Protein AF-A0A2A8VBP5-F1 (afdb_monomer_lite)

Structure (mmCIF, N/CA/C/O backbone):
data_AF-A0A2A8VBP5-F1
#
_entry.id   AF-A0A2A8VBP5-F1
#
loop_
_atom_site.group_PDB
_atom_site.id
_atom_site.type_symbol
_atom_site.label_atom_id
_atom_site.label_alt_id
_atom_site.label_comp_id
_atom_site.label_asym_id
_atom_site.label_entity_id
_atom_site.label_seq_id
_atom_site.pdbx_PDB_ins_code
_atom_site.Cartn_x
_atom_site.Cartn_y
_atom_site.Cartn_z
_atom_site.occupancy
_atom_site.B_iso_or_equiv
_atom_site.auth_seq_id
_atom_site.auth_comp_id
_atom_site.auth_asym_id
_atom_site.auth_atom_id
_atom_site.pdbx_PDB_model_num
ATOM 1 N N . MET A 1 1 ? 48.657 12.112 -45.104 1.00 54.22 1 MET A N 1
ATOM 2 C CA . MET A 1 1 ? 48.041 12.451 -46.411 1.00 54.22 1 MET A CA 1
ATOM 3 C C . MET A 1 1 ? 47.535 13.885 -46.397 1.00 54.22 1 MET A C 1
ATOM 5 O O . MET A 1 1 ? 46.643 14.212 -45.620 1.00 54.22 1 MET A O 1
ATOM 9 N N . SER A 1 2 ? 48.118 14.738 -47.231 1.00 59.47 2 SER A N 1
ATOM 10 C CA . SER A 1 2 ? 47.791 16.158 -47.371 1.00 59.47 2 SER A CA 1
ATOM 11 C C . SER A 1 2 ? 46.331 16.348 -47.826 1.00 59.47 2 SER A C 1
ATOM 13 O O . SER A 1 2 ? 45.867 15.676 -48.747 1.00 59.47 2 SER A O 1
ATOM 15 N N . LYS A 1 3 ? 45.595 17.282 -47.201 1.00 72.69 3 LYS A N 1
ATOM 16 C CA . LYS A 1 3 ? 44.215 17.687 -47.566 1.00 72.69 3 LYS A CA 1
ATOM 17 C C . LYS A 1 3 ? 43.953 17.832 -49.085 1.00 72.69 3 LYS A C 1
ATOM 19 O O . LYS A 1 3 ? 42.876 17.408 -49.512 1.00 72.69 3 LYS A O 1
ATOM 24 N N . PRO A 1 4 ? 44.872 18.373 -49.916 1.00 72.56 4 PRO A N 1
ATOM 25 C CA . PRO A 1 4 ? 44.657 18.439 -51.366 1.00 72.56 4 PRO A CA 1
ATOM 26 C C . PRO A 1 4 ? 44.556 17.062 -52.041 1.00 72.56 4 PRO A C 1
ATOM 28 O O . PRO A 1 4 ? 43.722 16.885 -52.926 1.00 72.56 4 PRO A O 1
ATOM 31 N N . VAL A 1 5 ? 45.312 16.064 -51.573 1.00 72.25 5 VAL A N 1
ATOM 32 C CA . VAL A 1 5 ? 45.318 14.705 -52.143 1.00 72.25 5 VAL A CA 1
ATOM 33 C C . VAL A 1 5 ? 43.979 14.002 -51.894 1.00 72.25 5 VAL A C 1
ATOM 35 O O . VAL A 1 5 ? 43.410 13.424 -52.815 1.00 72.25 5 VAL A O 1
ATOM 38 N N . LYS A 1 6 ? 43.394 14.140 -50.693 1.00 70.94 6 LYS A N 1
ATOM 39 C CA . LYS A 1 6 ? 42.058 13.584 -50.386 1.00 70.94 6 LYS A CA 1
ATOM 40 C C . LYS A 1 6 ? 40.952 14.190 -51.261 1.00 70.94 6 LYS A C 1
ATOM 42 O O . LYS A 1 6 ? 40.064 13.470 -51.710 1.00 70.94 6 LYS A O 1
ATOM 47 N N . LYS A 1 7 ? 41.006 15.502 -51.534 1.00 74.50 7 LYS A N 1
ATOM 48 C CA . LYS A 1 7 ? 40.035 16.175 -52.417 1.00 74.50 7 LYS A CA 1
ATOM 49 C C . LYS A 1 7 ? 40.174 15.727 -53.874 1.00 74.50 7 LYS A C 1
ATOM 51 O O . LYS A 1 7 ? 39.157 15.545 -54.538 1.00 74.50 7 LYS A O 1
ATOM 56 N N . ALA A 1 8 ? 41.400 15.548 -54.362 1.00 75.31 8 ALA A N 1
ATOM 57 C CA . ALA A 1 8 ? 41.652 15.079 -55.724 1.00 75.31 8 ALA A CA 1
ATOM 58 C C . ALA A 1 8 ? 41.156 13.639 -55.929 1.00 75.31 8 ALA A C 1
ATOM 60 O O . ALA A 1 8 ? 40.411 13.376 -56.872 1.00 75.31 8 ALA A O 1
ATOM 61 N N . VAL A 1 9 ? 41.469 12.744 -54.988 1.00 75.12 9 VAL A N 1
ATOM 62 C CA . VAL A 1 9 ? 40.996 11.351 -54.998 1.00 75.12 9 VAL A CA 1
ATOM 63 C C . VAL A 1 9 ? 39.467 11.287 -54.938 1.00 75.12 9 VAL A C 1
ATOM 65 O O . VAL A 1 9 ? 38.855 10.587 -55.740 1.00 75.12 9 VAL A O 1
ATOM 68 N N . GLY A 1 10 ? 38.828 12.079 -54.069 1.00 77.38 10 GLY A N 1
ATOM 69 C CA . GLY A 1 10 ? 37.364 12.135 -53.981 1.00 77.38 10 GLY A CA 1
ATOM 70 C C . GLY A 1 10 ? 36.691 12.628 -55.267 1.00 77.38 10 GLY A C 1
ATOM 71 O O . GLY A 1 10 ? 35.652 12.101 -55.661 1.00 77.38 1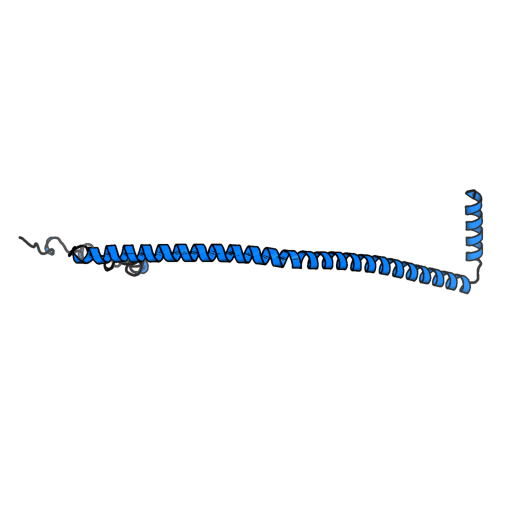0 GLY A O 1
ATOM 72 N N . LYS A 1 11 ? 37.292 13.600 -55.967 1.00 75.38 11 LYS A N 1
ATOM 73 C CA . LYS A 1 11 ? 36.781 14.084 -57.261 1.00 75.38 11 LYS A CA 1
ATOM 74 C C . LYS A 1 11 ? 36.939 13.049 -58.376 1.00 75.38 11 LYS A C 1
ATOM 76 O O . LYS A 1 11 ? 36.017 12.899 -59.171 1.00 75.38 11 LYS A O 1
ATOM 81 N N . MET A 1 12 ? 38.063 12.331 -58.428 1.00 72.31 12 MET A N 1
ATOM 82 C CA . MET A 1 12 ? 38.262 11.253 -59.405 1.00 72.31 12 MET A CA 1
ATOM 83 C C . MET A 1 12 ? 37.313 10.080 -59.163 1.00 72.31 12 MET A C 1
ATOM 85 O O . MET A 1 12 ? 36.680 9.619 -60.107 1.00 72.31 12 MET A O 1
ATOM 89 N N . ALA A 1 13 ? 37.144 9.654 -57.909 1.00 74.25 13 ALA A N 1
ATOM 90 C CA . ALA A 1 13 ? 36.206 8.591 -57.554 1.00 74.25 13 ALA A CA 1
ATOM 91 C C . ALA A 1 13 ? 34.761 8.963 -57.918 1.00 74.25 13 ALA A C 1
ATOM 93 O O . ALA A 1 13 ? 34.041 8.151 -58.492 1.00 74.25 13 ALA A O 1
ATOM 94 N N . LYS A 1 14 ? 34.357 10.215 -57.662 1.00 73.88 14 LYS A N 1
ATOM 95 C CA . LYS A 1 14 ? 33.028 10.713 -58.034 1.00 73.88 14 LYS A CA 1
ATOM 96 C C . LYS A 1 14 ? 32.832 10.741 -59.552 1.00 73.88 14 LYS A C 1
ATOM 98 O O . LYS A 1 14 ? 31.813 10.273 -60.038 1.00 73.88 14 LYS A O 1
ATOM 103 N N . LYS A 1 15 ? 33.837 11.197 -60.305 1.00 73.19 15 LYS A N 1
ATOM 104 C CA . LYS A 1 15 ? 33.780 11.242 -61.774 1.00 73.19 15 LYS A CA 1
ATOM 105 C C . LYS A 1 15 ? 33.739 9.844 -62.402 1.00 73.19 15 LYS A C 1
ATOM 107 O O . LYS A 1 15 ? 33.007 9.639 -63.361 1.00 73.19 15 LYS A O 1
ATOM 112 N N . ALA A 1 16 ? 34.481 8.886 -61.849 1.00 71.50 16 ALA A N 1
ATOM 113 C CA . ALA A 1 16 ? 34.445 7.490 -62.281 1.00 71.50 16 ALA A CA 1
ATOM 114 C C . ALA A 1 16 ? 33.103 6.822 -61.945 1.00 71.50 16 ALA A C 1
ATOM 116 O O . ALA A 1 16 ? 32.556 6.102 -62.775 1.00 71.50 16 ALA A O 1
ATOM 117 N N . TYR A 1 17 ? 32.543 7.113 -60.766 1.00 72.56 17 TYR A N 1
ATOM 118 C CA . TYR A 1 17 ? 31.203 6.667 -60.400 1.00 72.56 17 TYR A CA 1
ATOM 119 C C . TYR A 1 17 ? 30.159 7.232 -61.362 1.00 72.56 17 TYR A C 1
ATOM 121 O O . TYR A 1 17 ? 29.380 6.460 -61.897 1.00 72.56 17 TYR A O 1
ATOM 129 N N . ASP A 1 18 ? 30.187 8.535 -61.660 1.00 74.50 18 ASP A N 1
ATOM 130 C CA . ASP A 1 18 ? 29.218 9.200 -62.542 1.00 74.50 18 ASP A CA 1
ATOM 131 C C . ASP A 1 18 ? 29.311 8.744 -64.010 1.00 74.50 18 ASP A C 1
ATOM 133 O O . ASP A 1 18 ? 28.306 8.794 -64.720 1.00 74.50 18 ASP A O 1
ATOM 137 N N . HIS A 1 19 ? 30.466 8.247 -64.460 1.00 75.31 19 HIS A N 1
ATOM 138 C CA . HIS A 1 19 ? 30.670 7.740 -65.826 1.00 75.31 19 HIS A CA 1
ATOM 139 C C . HIS A 1 19 ? 30.573 6.214 -65.959 1.00 75.31 19 HIS A C 1
ATOM 141 O O . HIS A 1 19 ? 30.688 5.684 -67.062 1.00 75.31 19 HIS A O 1
ATOM 147 N N . ALA A 1 20 ? 30.352 5.498 -64.856 1.00 72.38 20 ALA A N 1
ATOM 148 C CA . ALA A 1 20 ? 30.105 4.067 -64.905 1.00 72.38 20 ALA A CA 1
ATOM 149 C C . ALA A 1 20 ? 28.719 3.777 -65.518 1.00 72.38 20 ALA A C 1
ATOM 151 O O . ALA A 1 20 ? 27.765 4.525 -65.256 1.00 72.38 20 ALA A O 1
ATOM 152 N N . PRO A 1 21 ? 28.584 2.690 -66.299 1.00 75.06 21 PRO A N 1
ATOM 153 C CA . PRO A 1 21 ? 27.297 2.256 -66.825 1.00 75.06 21 PRO A CA 1
ATOM 154 C C . PRO A 1 21 ? 26.299 2.029 -65.679 1.00 75.06 21 PRO A C 1
ATOM 156 O O . PRO A 1 21 ? 26.646 1.476 -64.632 1.00 75.06 21 PRO A O 1
ATOM 159 N N . GLU A 1 22 ? 25.056 2.467 -65.883 1.00 74.38 22 GLU A N 1
ATOM 160 C CA . GLU A 1 22 ? 23.947 2.394 -64.918 1.00 74.38 22 GLU A CA 1
ATOM 161 C C . GLU A 1 22 ? 23.818 1.063 -64.152 1.00 74.38 22 GLU A C 1
ATOM 163 O O . GLU A 1 22 ? 23.717 1.126 -62.922 1.00 74.38 22 GLU A O 1
ATOM 168 N N . PRO A 1 23 ? 23.948 -0.126 -64.781 1.00 74.94 23 PRO A N 1
ATOM 169 C CA . PRO A 1 23 ? 23.851 -1.401 -64.062 1.00 74.94 23 PRO A CA 1
ATOM 170 C C . PRO A 1 23 ? 24.912 -1.592 -62.970 1.00 74.94 23 PRO A C 1
ATOM 172 O O . PRO A 1 23 ? 24.699 -2.344 -62.021 1.00 74.94 23 PRO A O 1
ATOM 175 N N . VAL A 1 24 ? 26.067 -0.930 -63.071 1.00 75.81 24 VAL A N 1
ATOM 176 C CA . VAL A 1 24 ? 27.125 -1.010 -62.052 1.00 75.81 24 VAL A CA 1
ATOM 177 C C . VAL A 1 24 ? 26.819 -0.066 -60.890 1.00 75.81 24 VAL A C 1
ATOM 179 O O . VAL A 1 24 ? 27.022 -0.427 -59.733 1.00 75.81 24 VAL A O 1
ATOM 182 N N . LYS A 1 25 ? 26.281 1.127 -61.173 1.00 75.12 25 LYS A N 1
ATOM 183 C CA . LYS A 1 25 ? 25.884 2.097 -60.138 1.00 75.12 25 LYS A CA 1
ATOM 184 C C . LYS A 1 25 ? 24.766 1.558 -59.256 1.00 75.12 25 LYS A C 1
ATOM 186 O O . LYS A 1 25 ? 24.797 1.782 -58.047 1.00 75.12 25 LYS A O 1
ATOM 191 N N . GLU A 1 26 ? 23.797 0.885 -59.867 1.00 76.38 26 GLU A N 1
ATOM 192 C CA . GLU A 1 26 ? 22.644 0.305 -59.184 1.00 76.38 26 GLU A CA 1
ATOM 193 C C . GLU A 1 26 ? 23.071 -0.865 -58.293 1.00 76.38 26 GLU A C 1
ATOM 195 O O . GLU A 1 26 ? 22.881 -0.801 -57.081 1.00 76.38 26 GLU A O 1
ATOM 200 N N . LYS A 1 27 ? 23.828 -1.832 -58.834 1.00 75.31 27 LYS A N 1
ATOM 201 C CA . LYS A 1 27 ? 24.3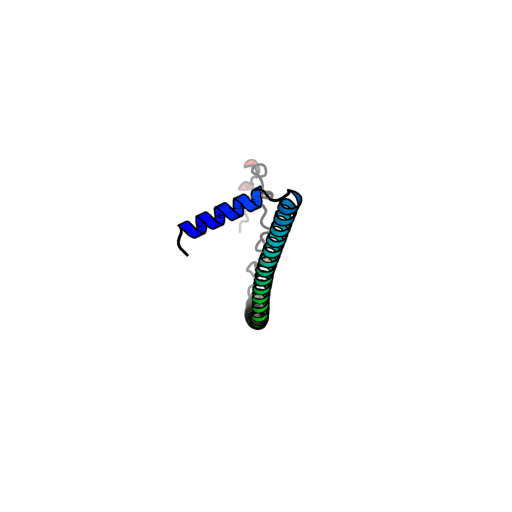86 -2.946 -58.047 1.00 75.31 27 LYS A CA 1
ATOM 202 C C . LYS A 1 27 ? 25.242 -2.483 -56.868 1.00 75.31 27 LYS A C 1
ATOM 204 O O . LYS A 1 27 ? 25.161 -3.060 -55.787 1.00 75.31 27 LYS A O 1
ATOM 209 N N . VAL A 1 28 ? 26.057 -1.441 -57.042 1.00 79.12 28 VAL A N 1
ATOM 210 C CA . VAL A 1 28 ? 26.882 -0.886 -55.954 1.00 79.12 28 VAL A CA 1
ATOM 211 C C . VAL A 1 28 ? 26.024 -0.180 -54.901 1.00 79.12 28 VAL A C 1
ATOM 213 O O . VAL A 1 28 ? 26.304 -0.299 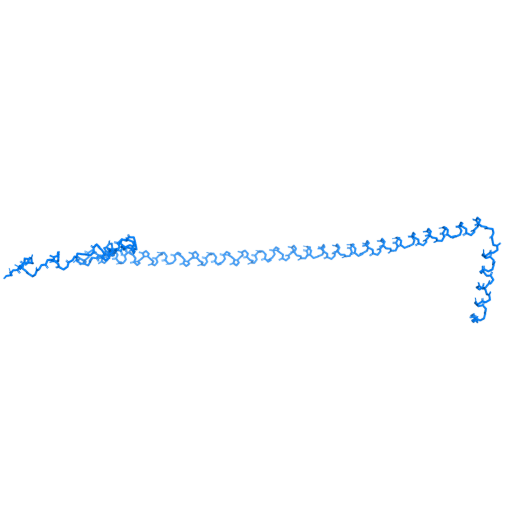-53.710 1.00 79.12 28 VAL A O 1
ATOM 216 N N . LYS A 1 29 ? 24.966 0.535 -55.304 1.00 75.94 29 LYS A N 1
ATOM 217 C CA . LYS A 1 29 ? 24.022 1.150 -54.358 1.00 75.94 29 LYS A CA 1
ATOM 218 C C . LYS A 1 29 ? 23.257 0.101 -53.564 1.00 75.94 29 LYS A C 1
ATOM 220 O O . LYS A 1 29 ? 23.147 0.256 -52.351 1.00 75.94 29 LYS A O 1
ATOM 225 N N . ASP A 1 30 ? 22.762 -0.942 -54.219 1.00 79.38 30 ASP A N 1
ATOM 226 C CA . ASP A 1 30 ? 21.982 -1.985 -53.556 1.00 79.38 30 ASP A CA 1
ATOM 227 C C . ASP A 1 30 ? 22.842 -2.809 -52.607 1.00 79.38 30 ASP A C 1
ATOM 229 O O . ASP A 1 30 ? 22.475 -2.960 -51.447 1.00 79.38 30 ASP A O 1
ATOM 233 N N . THR A 1 31 ? 24.040 -3.221 -53.028 1.00 73.81 31 THR A N 1
ATOM 234 C CA . THR A 1 31 ? 24.981 -3.936 -52.145 1.00 73.81 31 THR A CA 1
ATOM 235 C C . THR A 1 31 ? 25.434 -3.092 -50.950 1.00 73.81 31 THR A C 1
ATOM 237 O O . THR A 1 31 ? 25.565 -3.615 -49.845 1.00 73.81 31 THR A O 1
ATOM 240 N N . LEU A 1 32 ? 25.636 -1.778 -51.115 1.00 81.75 32 LEU A N 1
ATOM 241 C CA . LEU A 1 32 ? 25.918 -0.877 -49.988 1.00 81.75 32 LEU A CA 1
ATOM 242 C C . LEU A 1 32 ? 24.717 -0.721 -49.056 1.00 81.75 32 LEU A C 1
ATOM 244 O O . LEU A 1 32 ? 24.884 -0.715 -47.838 1.00 81.75 32 LEU A O 1
ATOM 248 N N . LYS A 1 33 ? 23.513 -0.577 -49.613 1.00 80.50 33 LYS A N 1
ATOM 249 C CA . LYS A 1 33 ? 22.272 -0.421 -48.850 1.00 80.50 33 LYS A CA 1
ATOM 250 C C . LYS A 1 33 ? 21.937 -1.690 -48.072 1.00 80.50 33 LYS A C 1
ATOM 252 O O . LYS A 1 33 ? 21.493 -1.588 -46.933 1.00 80.50 33 LYS A O 1
ATOM 257 N N . GLU A 1 34 ? 22.163 -2.857 -48.663 1.00 81.88 34 GLU A N 1
ATOM 258 C CA . GLU A 1 34 ? 21.958 -4.155 -48.029 1.00 81.88 34 GLU A CA 1
ATOM 259 C C . GLU A 1 34 ? 22.971 -4.381 -46.905 1.00 81.88 34 GLU A C 1
ATOM 261 O O . GLU A 1 34 ? 22.559 -4.558 -45.763 1.00 81.88 34 GLU A O 1
ATOM 266 N N . LYS A 1 35 ? 24.276 -4.218 -47.166 1.00 77.25 35 LYS A N 1
ATOM 267 C CA . LYS A 1 35 ? 25.307 -4.344 -46.121 1.00 77.25 35 LYS A CA 1
ATOM 268 C C . LYS A 1 35 ? 25.120 -3.354 -44.978 1.00 77.25 35 LYS A C 1
ATOM 270 O O . LYS A 1 35 ? 25.356 -3.700 -43.824 1.00 77.25 35 LYS A O 1
ATOM 275 N N . ALA A 1 36 ? 24.703 -2.123 -45.275 1.00 80.19 36 ALA A N 1
ATOM 276 C CA . ALA A 1 36 ? 24.416 -1.131 -44.245 1.00 80.19 36 ALA A CA 1
ATOM 277 C C . ALA A 1 36 ? 23.207 -1.532 -43.391 1.00 80.19 36 ALA A C 1
ATOM 279 O O . ALA A 1 36 ? 23.260 -1.387 -42.172 1.00 80.19 36 ALA A O 1
ATOM 280 N N . LYS A 1 37 ? 22.141 -2.058 -44.009 1.00 77.31 37 LYS A N 1
ATOM 281 C CA . LYS A 1 37 ? 20.985 -2.592 -43.280 1.00 77.31 37 LYS A CA 1
ATOM 282 C C . LYS A 1 37 ? 21.374 -3.785 -42.419 1.00 77.31 37 LYS A C 1
ATOM 284 O O . LYS A 1 37 ? 21.023 -3.794 -41.253 1.00 77.31 37 LYS A O 1
ATOM 289 N N . GLU A 1 38 ? 22.121 -4.736 -42.961 1.00 76.88 38 GLU A N 1
ATOM 290 C CA . GLU A 1 38 ? 22.529 -5.952 -42.256 1.00 76.88 38 GLU A CA 1
ATOM 291 C C . GLU A 1 38 ? 23.457 -5.633 -41.074 1.00 76.88 38 GLU A C 1
ATOM 293 O O . GLU A 1 38 ? 23.216 -6.066 -39.954 1.00 76.88 38 GLU A O 1
ATOM 298 N N . THR A 1 39 ? 24.453 -4.763 -41.275 1.00 70.50 39 THR A N 1
ATOM 299 C CA . THR A 1 39 ? 25.358 -4.323 -40.196 1.00 70.50 39 THR A CA 1
ATOM 300 C C . THR A 1 39 ? 24.602 -3.566 -39.100 1.00 70.50 39 THR A C 1
ATOM 302 O O . THR A 1 39 ? 24.900 -3.725 -37.916 1.00 70.50 39 THR A O 1
ATOM 305 N N . PHE A 1 40 ? 23.622 -2.739 -39.481 1.00 77.88 40 PHE A N 1
ATOM 306 C CA . PHE A 1 40 ? 22.792 -1.999 -38.533 1.00 77.88 40 PHE A CA 1
ATOM 307 C C . PHE A 1 40 ? 21.843 -2.923 -37.767 1.00 77.88 40 PHE A C 1
ATOM 309 O O . PHE A 1 40 ? 21.759 -2.805 -36.552 1.00 77.88 40 PHE A O 1
ATOM 316 N N . VAL A 1 41 ? 21.170 -3.851 -38.452 1.00 77.50 41 VAL A N 1
ATOM 317 C CA . VAL A 1 41 ? 20.275 -4.840 -37.837 1.00 77.50 41 VAL A CA 1
ATOM 318 C C . VAL A 1 41 ? 21.053 -5.721 -36.865 1.00 77.50 41 VAL A C 1
ATOM 320 O O . VAL A 1 41 ? 20.668 -5.764 -35.706 1.00 77.50 41 VAL A O 1
ATOM 323 N N . ASN A 1 42 ? 22.207 -6.265 -37.262 1.00 74.38 42 ASN A N 1
ATOM 324 C CA . ASN A 1 42 ? 23.038 -7.090 -36.380 1.00 74.38 42 ASN A CA 1
ATOM 325 C C . ASN A 1 42 ? 23.549 -6.298 -35.166 1.00 74.38 42 ASN A C 1
ATOM 327 O O . ASN A 1 42 ? 23.459 -6.768 -34.041 1.00 74.38 42 ASN A O 1
ATOM 331 N N . SER A 1 43 ? 24.014 -5.056 -35.357 1.00 68.62 43 SER A N 1
ATOM 332 C CA . SER A 1 43 ? 24.473 -4.220 -34.232 1.00 68.62 43 SER A CA 1
ATOM 333 C C . SER A 1 43 ? 23.337 -3.845 -33.272 1.00 68.62 43 SER A C 1
ATOM 335 O O . SER A 1 43 ? 23.560 -3.674 -32.072 1.00 68.62 43 SER A O 1
ATOM 337 N N . VAL A 1 44 ? 22.120 -3.669 -33.795 1.00 76.62 44 VAL A N 1
ATOM 338 C CA . VAL A 1 44 ? 20.927 -3.378 -32.993 1.00 76.62 44 VAL A CA 1
ATOM 339 C C . VAL A 1 44 ? 20.438 -4.635 -32.281 1.00 76.62 44 VAL A C 1
ATOM 341 O O . VAL A 1 44 ? 20.127 -4.543 -31.098 1.00 76.62 44 VAL A O 1
ATOM 344 N N . GLU A 1 45 ? 20.406 -5.789 -32.945 1.00 68.56 45 GLU A N 1
ATOM 345 C CA . GLU A 1 45 ? 20.070 -7.078 -32.334 1.00 68.56 45 GLU A CA 1
ATOM 346 C C . GLU A 1 45 ? 21.072 -7.445 -31.244 1.00 68.56 45 GLU A C 1
ATOM 348 O O . GLU A 1 45 ? 20.646 -7.702 -30.124 1.00 68.56 45 GLU A O 1
ATOM 353 N N . ASP A 1 46 ? 22.378 -7.331 -31.489 1.00 70.06 46 ASP A N 1
ATOM 354 C CA . ASP A 1 46 ? 23.413 -7.587 -30.481 1.00 70.06 46 ASP A CA 1
ATOM 355 C C . ASP A 1 46 ? 23.291 -6.627 -29.287 1.00 70.06 46 ASP A C 1
ATOM 357 O O . ASP A 1 46 ? 23.384 -7.034 -28.125 1.00 70.06 46 ASP A O 1
ATOM 361 N N . GLY A 1 47 ? 23.034 -5.340 -29.541 1.00 71.88 47 GLY A N 1
ATOM 362 C CA . GLY A 1 47 ? 22.848 -4.328 -28.497 1.00 71.88 47 GLY A CA 1
ATOM 363 C C . GLY A 1 47 ? 21.555 -4.500 -27.691 1.00 71.88 47 GLY A C 1
ATOM 364 O O . GLY A 1 47 ? 21.510 -4.171 -26.503 1.00 71.88 47 GLY A O 1
ATOM 365 N N . LEU A 1 48 ? 20.495 -5.008 -28.319 1.00 74.50 48 LEU A N 1
ATOM 366 C CA . LEU A 1 48 ? 19.205 -5.246 -27.678 1.00 74.50 48 LEU A CA 1
ATOM 367 C C . LEU A 1 48 ? 19.200 -6.581 -26.927 1.00 74.50 48 LEU A C 1
ATOM 369 O O . LEU A 1 48 ? 18.712 -6.639 -25.802 1.00 74.50 48 LEU A O 1
ATOM 373 N N . GLN A 1 49 ? 19.801 -7.620 -27.502 1.00 71.06 49 GLN A N 1
ATOM 374 C CA . GLN A 1 49 ? 19.945 -8.943 -26.905 1.00 71.06 49 GLN A CA 1
ATOM 375 C C . GLN A 1 49 ? 20.898 -8.908 -25.708 1.00 71.06 49 GLN A C 1
ATOM 377 O O . GLN A 1 49 ? 20.577 -9.473 -24.667 1.00 71.06 49 GLN A O 1
ATOM 382 N N . SER A 1 50 ? 22.014 -8.176 -25.789 1.00 73.31 50 SER A N 1
ATOM 383 C CA . SER A 1 50 ? 22.909 -7.973 -24.638 1.00 73.31 50 SER A CA 1
ATOM 384 C C . SER A 1 50 ? 22.228 -7.218 -23.495 1.00 73.31 50 SER A C 1
ATOM 386 O O . SER A 1 50 ? 22.318 -7.654 -22.352 1.00 73.31 50 SER A O 1
ATOM 388 N N . LYS A 1 51 ? 21.462 -6.155 -23.782 1.00 69.94 51 LYS A N 1
ATOM 389 C CA . LYS A 1 51 ? 20.678 -5.440 -22.757 1.00 69.94 51 LYS A CA 1
ATOM 390 C C . LYS A 1 51 ? 19.543 -6.275 -22.174 1.00 69.94 51 LYS A C 1
ATOM 392 O O . LYS A 1 51 ? 19.274 -6.168 -20.981 1.00 69.94 51 LYS A O 1
ATOM 397 N N . ALA A 1 52 ? 18.869 -7.077 -22.995 1.00 70.56 52 ALA A N 1
ATOM 398 C CA . ALA A 1 52 ? 17.814 -7.974 -22.538 1.00 70.56 52 ALA A CA 1
ATOM 399 C C . ALA A 1 52 ? 18.381 -9.076 -21.634 1.00 70.56 52 ALA A C 1
ATOM 401 O O . ALA A 1 52 ? 17.832 -9.319 -20.562 1.00 70.56 52 ALA A O 1
ATOM 402 N N . ASN A 1 53 ? 19.514 -9.672 -22.015 1.00 74.56 53 ASN A N 1
ATOM 403 C CA . ASN A 1 53 ? 20.211 -10.671 -21.210 1.00 74.56 53 ASN A CA 1
ATOM 404 C C . ASN A 1 53 ? 20.750 -10.067 -19.906 1.00 74.56 53 ASN A C 1
ATOM 406 O O . ASN A 1 53 ? 20.528 -10.641 -18.849 1.00 74.56 53 ASN A O 1
ATOM 410 N N . GLU A 1 54 ? 21.351 -8.874 -19.941 1.00 77.69 54 GLU A N 1
ATOM 411 C CA . GLU A 1 54 ? 21.840 -8.184 -18.738 1.00 77.69 54 GLU A CA 1
ATOM 412 C C . GLU A 1 54 ? 20.690 -7.802 -17.786 1.00 77.69 54 GLU A C 1
ATOM 414 O O . GLU A 1 54 ? 20.811 -7.905 -16.563 1.00 77.69 54 GLU A O 1
ATOM 419 N N . ALA A 1 55 ? 19.545 -7.374 -18.327 1.00 73.00 55 ALA A N 1
ATOM 420 C CA . ALA A 1 55 ? 18.351 -7.101 -17.533 1.00 73.00 55 ALA A CA 1
ATOM 421 C C . ALA A 1 55 ? 17.764 -8.385 -16.928 1.00 73.00 55 ALA A C 1
ATOM 423 O O . ALA A 1 55 ? 17.382 -8.382 -15.757 1.00 73.00 55 ALA A O 1
ATOM 424 N N . SER A 1 56 ? 17.726 -9.474 -17.700 1.00 75.69 56 SER A N 1
ATOM 425 C CA . SER A 1 56 ? 17.273 -10.786 -17.235 1.00 75.69 56 SER A CA 1
ATOM 426 C C . SER A 1 56 ? 18.181 -11.328 -16.133 1.00 75.69 56 SER A C 1
ATOM 428 O O . SER A 1 56 ? 17.683 -11.751 -15.099 1.00 75.69 56 SER A O 1
ATOM 430 N N . GLU A 1 57 ? 19.500 -11.224 -16.288 1.00 77.75 57 GLU A N 1
ATOM 431 C CA . GLU A 1 57 ? 20.490 -11.689 -15.313 1.00 77.75 57 GLU A CA 1
ATOM 432 C C . GLU A 1 57 ? 20.447 -10.874 -14.010 1.00 77.75 57 GLU A C 1
ATOM 434 O O . GLU A 1 57 ? 20.551 -11.430 -12.914 1.00 77.75 57 GLU A O 1
ATOM 439 N N . LYS A 1 58 ? 20.228 -9.553 -14.088 1.00 77.94 58 LYS A N 1
ATOM 440 C CA . LYS A 1 58 ? 19.996 -8.712 -12.898 1.00 77.94 58 LYS A CA 1
ATOM 441 C C . LYS A 1 58 ? 18.688 -9.063 -12.196 1.00 77.94 58 LYS A C 1
ATOM 443 O O . LYS A 1 58 ? 18.636 -9.036 -10.967 1.00 77.94 58 LYS A O 1
ATOM 448 N N . LEU A 1 59 ? 17.640 -9.380 -12.955 1.00 72.62 59 LEU A N 1
ATOM 449 C CA . LEU A 1 59 ? 16.342 -9.774 -12.415 1.00 72.62 59 LEU A CA 1
ATOM 450 C C . LEU A 1 59 ? 16.392 -11.174 -11.792 1.00 72.62 59 LEU A C 1
ATOM 452 O O . LEU A 1 59 ? 15.794 -11.392 -10.742 1.00 72.62 59 LEU A O 1
ATOM 456 N N . GLU A 1 60 ? 17.145 -12.092 -12.386 1.00 74.25 60 GLU A N 1
ATOM 457 C CA . GLU A 1 60 ? 17.395 -13.436 -11.871 1.00 74.25 60 GLU A CA 1
ATOM 458 C C . GLU A 1 60 ? 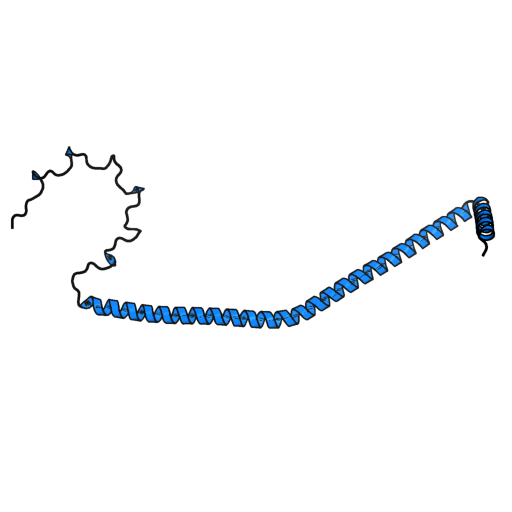18.223 -13.391 -10.584 1.00 74.25 60 GLU A C 1
ATOM 460 O O . GLU A 1 60 ? 17.768 -13.895 -9.560 1.00 74.25 60 GLU A O 1
ATOM 465 N N . ASN A 1 61 ? 19.332 -12.644 -10.567 1.00 73.19 61 ASN A N 1
ATOM 466 C CA . ASN A 1 61 ? 20.108 -12.387 -9.349 1.00 73.19 61 ASN A CA 1
ATOM 467 C C . ASN A 1 61 ? 19.273 -11.722 -8.246 1.00 73.19 61 ASN A C 1
ATOM 469 O O . ASN A 1 61 ? 19.436 -12.026 -7.064 1.00 73.19 61 ASN A O 1
ATOM 473 N N . ALA A 1 62 ? 18.388 -10.784 -8.602 1.00 69.62 62 ALA A N 1
ATOM 474 C CA . ALA A 1 62 ? 17.487 -10.159 -7.641 1.00 69.62 62 ALA A CA 1
ATOM 475 C C . ALA A 1 62 ? 16.446 -11.155 -7.120 1.00 69.62 62 ALA A C 1
ATOM 477 O O . ALA A 1 62 ? 16.135 -11.127 -5.935 1.00 69.62 62 ALA A O 1
ATOM 478 N N . LYS A 1 63 ? 15.925 -12.048 -7.966 1.00 68.12 63 LYS A N 1
ATOM 479 C CA . LYS A 1 63 ? 14.962 -13.083 -7.580 1.00 68.12 63 LYS A CA 1
ATOM 480 C C . LYS A 1 63 ? 15.594 -14.138 -6.676 1.00 68.12 63 LYS A C 1
ATOM 482 O O . LYS A 1 63 ? 14.959 -14.525 -5.703 1.00 68.12 63 LYS A O 1
ATOM 487 N N . GLU A 1 64 ? 16.828 -14.544 -6.951 1.00 63.47 64 GLU A N 1
ATOM 488 C CA . GLU A 1 64 ? 17.582 -15.516 -6.154 1.00 63.47 64 GLU A CA 1
ATOM 489 C C . GLU A 1 64 ? 17.971 -14.922 -4.789 1.00 63.47 64 GLU A C 1
ATOM 491 O O . GLU A 1 64 ? 17.587 -15.454 -3.749 1.00 63.47 64 GLU A O 1
ATOM 496 N N . LYS A 1 65 ? 18.546 -13.707 -4.765 1.00 61.53 65 LYS A N 1
ATOM 497 C CA . LYS A 1 65 ? 18.809 -12.966 -3.513 1.00 61.53 65 LYS A CA 1
ATOM 498 C C . LYS A 1 65 ? 17.540 -12.625 -2.729 1.00 61.53 65 LYS A C 1
ATOM 500 O O . LYS A 1 65 ? 17.592 -12.484 -1.505 1.00 61.53 65 LYS A O 1
ATOM 505 N N . ASN A 1 66 ? 16.411 -12.431 -3.410 1.00 56.78 66 ASN A N 1
ATOM 506 C CA . ASN A 1 66 ? 15.125 -12.198 -2.764 1.00 56.78 66 ASN A CA 1
ATOM 507 C C . ASN A 1 66 ? 14.513 -13.506 -2.256 1.00 56.78 66 ASN A C 1
ATOM 509 O O . ASN A 1 66 ? 13.882 -13.471 -1.217 1.00 56.78 66 ASN A O 1
ATOM 513 N N . ALA A 1 67 ? 14.717 -14.654 -2.900 1.00 58.69 67 ALA A N 1
ATOM 514 C CA . ALA A 1 67 ? 14.245 -15.938 -2.384 1.00 58.69 67 ALA A CA 1
ATOM 515 C C . ALA A 1 67 ? 14.897 -16.273 -1.029 1.00 58.69 67 ALA A C 1
ATOM 517 O O . ALA A 1 67 ? 14.179 -16.593 -0.080 1.00 58.69 67 ALA A O 1
ATOM 518 N N . ASP A 1 68 ? 16.211 -16.066 -0.898 1.00 57.25 68 ASP A N 1
ATOM 519 C CA . ASP A 1 68 ? 16.935 -16.270 0.366 1.00 57.25 68 ASP A CA 1
ATOM 520 C C . ASP A 1 68 ? 16.506 -15.281 1.466 1.00 57.25 68 ASP A C 1
ATOM 522 O O . ASP A 1 68 ? 16.319 -15.666 2.622 1.00 57.25 68 ASP A O 1
ATOM 526 N N . ASN A 1 69 ? 16.279 -14.008 1.112 1.00 60.50 69 ASN A N 1
ATOM 527 C CA . ASN A 1 69 ? 15.809 -12.985 2.058 1.00 60.50 69 ASN A CA 1
ATOM 528 C C . ASN A 1 69 ? 14.315 -13.091 2.390 1.00 60.50 69 ASN A C 1
ATOM 530 O O . ASN A 1 69 ? 13.895 -12.660 3.461 1.00 60.50 69 ASN A O 1
ATOM 534 N N . VAL A 1 70 ? 13.483 -13.599 1.481 1.00 62.44 70 VAL A N 1
ATOM 535 C CA . VAL A 1 70 ? 12.040 -13.755 1.702 1.00 62.44 70 VAL A CA 1
ATOM 536 C C . VAL A 1 70 ? 11.788 -14.932 2.620 1.00 62.44 70 VAL A C 1
ATOM 538 O O . VAL A 1 70 ? 10.912 -14.816 3.464 1.00 62.44 70 VAL A O 1
ATOM 541 N N . HIS A 1 71 ? 12.567 -16.013 2.538 1.00 58.22 71 HIS A N 1
ATOM 5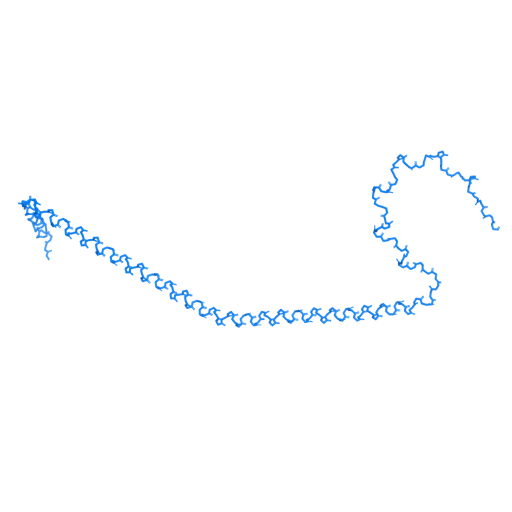42 C CA . HIS A 1 71 ? 12.426 -17.111 3.490 1.00 58.22 71 HIS A CA 1
ATOM 543 C C . HIS A 1 71 ? 12.744 -16.651 4.920 1.00 58.22 71 HIS A C 1
ATOM 545 O O . HIS A 1 71 ? 11.912 -16.826 5.803 1.00 58.22 71 HIS A O 1
ATOM 551 N N . THR A 1 72 ? 13.862 -15.947 5.126 1.00 61.78 72 THR A N 1
ATOM 552 C CA . THR A 1 72 ? 14.255 -15.413 6.446 1.00 61.78 72 THR A CA 1
ATOM 553 C C . THR A 1 72 ? 13.328 -14.301 6.944 1.00 61.78 72 THR A C 1
ATOM 555 O O . THR A 1 72 ? 12.893 -14.335 8.092 1.00 61.78 72 THR A O 1
ATOM 558 N N . LYS A 1 73 ? 12.943 -13.334 6.097 1.00 63.66 73 LYS A N 1
ATOM 559 C CA . LYS A 1 73 ? 12.002 -12.270 6.502 1.00 63.66 73 LYS A CA 1
ATOM 560 C C . LYS A 1 73 ? 10.583 -12.779 6.719 1.00 63.66 73 LYS A C 1
ATOM 562 O O . LYS A 1 73 ? 9.878 -12.234 7.566 1.00 63.66 73 LYS A O 1
ATOM 567 N N . ALA A 1 74 ? 10.140 -13.786 5.968 1.00 63.41 74 ALA A N 1
ATOM 568 C CA . ALA A 1 74 ? 8.851 -14.424 6.210 1.00 63.41 74 ALA A CA 1
ATOM 569 C C . ALA A 1 74 ? 8.869 -15.218 7.518 1.00 63.41 74 ALA A C 1
ATOM 571 O O . ALA A 1 74 ? 7.867 -15.205 8.228 1.00 63.41 74 ALA A O 1
ATOM 572 N N . GLU A 1 75 ? 9.989 -15.858 7.861 1.00 61.91 75 GLU A N 1
ATOM 573 C CA . GLU A 1 75 ? 10.164 -16.548 9.140 1.00 61.91 75 GLU A CA 1
ATOM 574 C C . GLU A 1 75 ? 10.131 -15.556 10.310 1.00 61.91 75 GLU A C 1
ATOM 576 O O . GLU A 1 75 ? 9.297 -15.710 11.200 1.00 61.91 75 GLU A O 1
ATOM 581 N N . GLU A 1 76 ? 10.886 -14.453 10.240 1.00 69.12 76 GLU A N 1
ATOM 582 C CA . GLU A 1 76 ? 10.842 -13.385 11.253 1.00 69.12 76 GLU A CA 1
ATOM 583 C C . GLU A 1 76 ? 9.463 -12.712 11.361 1.00 69.12 76 GLU A C 1
ATOM 585 O O . GLU A 1 76 ? 9.007 -12.365 12.452 1.00 69.12 76 GLU A O 1
ATOM 590 N N . ALA A 1 77 ? 8.777 -12.483 10.236 1.00 67.56 77 ALA A N 1
ATOM 591 C CA . ALA A 1 77 ? 7.443 -11.888 10.241 1.00 67.56 77 ALA A CA 1
ATOM 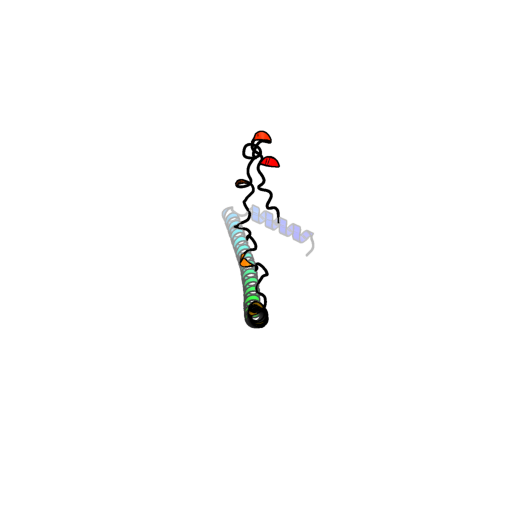592 C C . ALA A 1 77 ? 6.401 -12.851 10.823 1.00 67.56 77 ALA A C 1
ATOM 594 O O . ALA A 1 77 ? 5.534 -12.429 11.588 1.00 67.56 77 ALA A O 1
ATOM 595 N N . LYS A 1 78 ? 6.495 -14.144 10.497 1.00 71.38 78 LYS A N 1
ATOM 596 C CA . LYS A 1 78 ? 5.640 -15.188 11.066 1.00 71.38 78 LYS A CA 1
ATOM 597 C C . LYS A 1 78 ? 5.865 -15.307 12.569 1.00 71.38 78 LYS A C 1
ATOM 599 O O . LYS A 1 78 ? 4.884 -15.402 13.299 1.00 71.38 78 LYS A O 1
ATOM 604 N N . GLU A 1 79 ? 7.112 -15.238 13.025 1.00 75.38 79 GLU A N 1
ATOM 605 C CA . GLU A 1 79 ? 7.467 -15.294 14.443 1.00 75.38 79 GLU A CA 1
ATOM 606 C C . GLU A 1 79 ? 6.920 -14.077 15.207 1.00 75.38 79 GLU A C 1
ATOM 608 O O . GLU A 1 79 ? 6.220 -14.242 16.202 1.00 75.38 79 GLU A O 1
ATOM 613 N N . LYS A 1 80 ? 7.085 -12.855 14.677 1.00 74.31 80 LYS A N 1
ATOM 614 C CA . LYS A 1 80 ? 6.519 -11.627 15.275 1.00 74.31 80 LYS A CA 1
ATOM 615 C C . LYS A 1 80 ? 4.989 -11.625 15.306 1.00 74.31 80 LYS A C 1
ATOM 617 O O . LYS A 1 80 ? 4.392 -11.164 16.274 1.00 74.31 80 LYS A O 1
ATOM 622 N N . VAL A 1 81 ? 4.331 -12.129 14.262 1.00 77.56 81 VAL A N 1
ATOM 623 C CA . VAL A 1 81 ? 2.862 -12.240 14.231 1.00 77.56 81 VAL A CA 1
ATOM 624 C C . VAL A 1 81 ? 2.375 -13.308 15.208 1.00 77.56 81 VAL A C 1
ATOM 626 O O . VAL A 1 81 ? 1.370 -13.091 15.884 1.00 77.56 81 VAL A O 1
ATOM 629 N N . GLN A 1 82 ? 3.077 -14.438 15.316 1.00 81.06 82 GLN A N 1
ATOM 630 C CA . GLN A 1 82 ? 2.769 -15.460 16.314 1.00 81.06 82 GLN A CA 1
ATOM 631 C C . GLN A 1 82 ? 2.943 -14.925 17.734 1.00 81.06 82 GLN A C 1
ATOM 633 O O . GLN A 1 82 ? 2.054 -15.142 18.550 1.00 81.06 82 GLN A O 1
ATOM 638 N N . ASP A 1 83 ? 4.005 -14.171 18.007 1.00 82.19 83 ASP A N 1
ATOM 639 C CA . ASP A 1 83 ? 4.259 -13.571 19.317 1.00 82.19 83 ASP A CA 1
ATOM 640 C C . ASP A 1 83 ? 3.174 -12.554 19.707 1.00 82.19 83 ASP A C 1
ATOM 642 O O . ASP A 1 83 ? 2.603 -12.616 20.796 1.00 82.19 83 ASP A O 1
ATOM 646 N N . VAL A 1 84 ? 2.768 -11.684 18.776 1.00 82.38 84 VAL A N 1
ATOM 647 C CA . VAL A 1 84 ? 1.662 -10.739 19.004 1.00 82.38 84 VAL A CA 1
ATOM 648 C C . VAL A 1 84 ? 0.338 -11.477 19.219 1.00 82.38 84 VAL A C 1
ATOM 650 O O . VAL A 1 84 ? -0.421 -11.116 20.118 1.00 82.38 84 VAL A O 1
ATOM 653 N N . LEU A 1 85 ? 0.042 -12.521 18.437 1.00 81.50 85 LEU A N 1
ATOM 654 C CA . LEU A 1 85 ? -1.175 -13.322 18.604 1.00 81.50 85 LEU A CA 1
ATOM 655 C C . LEU A 1 85 ? -1.186 -14.089 19.930 1.00 81.50 85 LEU A C 1
ATOM 657 O O . LEU A 1 85 ? -2.233 -14.154 20.577 1.00 81.50 85 LEU A O 1
ATOM 661 N N . LEU A 1 86 ? -0.047 -14.642 20.349 1.00 84.19 86 LEU A N 1
ATOM 662 C CA . LEU A 1 86 ? 0.111 -15.294 21.648 1.00 84.19 86 LEU A CA 1
ATOM 663 C C . LEU A 1 86 ? -0.056 -14.281 22.780 1.00 84.19 86 LEU A C 1
ATOM 665 O O . LEU A 1 86 ? -0.859 -14.521 23.674 1.00 84.19 86 LEU A O 1
ATOM 669 N N . SER A 1 87 ? 0.573 -13.109 22.688 1.00 80.56 87 SER A N 1
ATOM 670 C CA . SER A 1 87 ? 0.436 -12.040 23.682 1.00 80.56 87 SER A CA 1
ATOM 671 C C . SER A 1 87 ? -1.003 -11.522 23.787 1.00 80.56 87 SER A C 1
ATOM 673 O O . SER A 1 87 ? -1.514 -11.305 24.885 1.00 80.56 87 SER A O 1
ATOM 675 N N . VAL A 1 88 ? -1.707 -11.361 22.661 1.00 83.38 88 VAL A N 1
ATOM 676 C CA . VAL A 1 88 ? -3.133 -10.998 22.656 1.00 83.38 88 VAL A CA 1
ATOM 677 C C . VAL A 1 88 ? -3.976 -12.116 23.264 1.00 83.38 88 VAL A C 1
ATOM 679 O O . VAL A 1 88 ? -4.874 -11.828 24.051 1.00 83.38 88 VAL A O 1
ATOM 682 N N . ARG A 1 89 ? -3.686 -13.383 22.950 1.00 83.44 89 ARG A N 1
ATOM 683 C CA . ARG A 1 89 ? -4.392 -14.537 23.518 1.00 83.44 89 ARG A CA 1
ATOM 684 C C . ARG A 1 89 ? -4.177 -14.653 25.026 1.00 83.44 89 ARG A C 1
ATOM 686 O O . ARG A 1 89 ? -5.147 -14.890 25.736 1.00 83.44 89 ARG A O 1
ATOM 693 N N . GLU A 1 90 ? -2.957 -14.460 25.513 1.00 81.19 90 GLU A N 1
ATOM 694 C CA . GLU A 1 90 ? -2.634 -14.447 26.942 1.00 81.19 90 GLU A CA 1
ATOM 695 C C . GLU A 1 90 ? -3.312 -13.277 27.651 1.00 81.19 90 GLU A C 1
ATOM 697 O O . GLU A 1 90 ? -3.980 -13.477 28.661 1.00 81.19 90 GLU A O 1
ATOM 702 N N . LYS A 1 91 ? -3.242 -12.062 27.091 1.00 84.25 91 LYS A N 1
ATOM 703 C CA . LYS A 1 91 ? -3.951 -10.898 27.646 1.00 84.25 91 LYS A CA 1
ATOM 704 C C . LYS A 1 91 ? -5.463 -11.101 27.664 1.00 84.25 91 LYS A C 1
ATOM 706 O O . LYS A 1 91 ? -6.108 -10.705 28.631 1.00 84.25 91 LYS A O 1
ATOM 711 N N . LEU A 1 92 ? -6.031 -11.728 26.635 1.00 75.88 92 LEU A N 1
ATOM 712 C CA . LEU A 1 92 ? -7.454 -12.058 26.577 1.00 75.88 92 LEU A CA 1
ATOM 713 C C . LEU A 1 92 ? -7.821 -13.162 27.580 1.00 75.88 92 LEU A C 1
ATOM 715 O O . LEU A 1 92 ? -8.881 -13.084 28.193 1.00 75.88 92 LEU A O 1
ATOM 719 N N . GLY A 1 93 ? -6.946 -14.152 27.778 1.00 78.38 93 GLY A N 1
ATOM 720 C CA . GLY A 1 93 ? -7.078 -15.183 28.808 1.00 78.38 93 GLY A CA 1
ATOM 721 C C . GLY A 1 93 ? -7.080 -14.585 30.213 1.00 78.38 93 GLY A C 1
ATOM 722 O O . GLY A 1 93 ? -8.037 -14.784 30.954 1.00 78.38 93 GLY A O 1
ATOM 723 N N . ASN A 1 94 ? -6.091 -13.747 30.522 1.00 76.31 94 ASN A N 1
ATOM 724 C CA . ASN A 1 94 ? -5.979 -13.045 31.802 1.00 76.31 94 ASN A CA 1
ATOM 725 C C . ASN A 1 94 ? -7.166 -12.096 32.039 1.00 76.31 94 ASN A C 1
ATOM 727 O O . ASN A 1 94 ? -7.686 -12.015 33.147 1.00 76.31 94 ASN A O 1
ATOM 731 N N . ALA A 1 95 ? -7.634 -11.389 31.003 1.00 72.81 95 ALA A N 1
ATOM 732 C CA . ALA A 1 95 ? -8.819 -10.536 31.096 1.00 72.81 95 ALA A CA 1
ATOM 733 C C . ALA A 1 95 ? -10.104 -11.348 31.309 1.00 72.81 95 ALA A C 1
ATOM 735 O O . ALA A 1 95 ? -10.991 -10.909 32.040 1.00 72.81 95 ALA A O 1
ATOM 736 N N . LYS A 1 96 ? -10.207 -12.533 30.696 1.00 80.25 96 LYS A N 1
ATOM 737 C CA . LYS A 1 96 ? -11.324 -13.456 30.902 1.00 80.25 96 LYS A CA 1
ATOM 738 C C . LYS A 1 96 ? -11.321 -14.013 32.324 1.00 80.25 96 LYS A C 1
ATOM 740 O O . LYS A 1 96 ? -12.364 -13.973 32.959 1.00 80.25 96 LYS A O 1
ATOM 745 N N . GLU A 1 97 ? -10.180 -14.463 32.840 1.00 74.81 97 GLU A N 1
ATOM 746 C CA . GLU A 1 97 ? -10.056 -14.932 34.228 1.00 74.81 97 GLU A CA 1
ATOM 747 C C . GLU A 1 97 ? -10.344 -13.818 35.236 1.00 74.81 97 GLU A C 1
ATOM 749 O O . GLU A 1 97 ? -11.152 -14.011 36.140 1.00 74.81 97 GLU A O 1
ATOM 754 N N . ALA A 1 98 ? -9.779 -12.623 35.043 1.00 70.88 98 ALA A N 1
ATOM 755 C CA . ALA A 1 98 ? -10.078 -11.469 35.890 1.00 70.88 98 ALA A CA 1
ATOM 756 C C . ALA A 1 98 ? -11.563 -11.069 35.813 1.00 70.88 98 ALA A C 1
ATOM 758 O O . ALA A 1 98 ? -12.160 -10.685 36.819 1.00 70.88 98 ALA A O 1
ATOM 759 N N . GLY A 1 99 ? -12.176 -11.184 34.632 1.00 73.69 99 GLY A N 1
ATOM 760 C CA . GLY A 1 99 ? -13.606 -10.976 34.424 1.00 73.69 99 GLY A CA 1
ATOM 761 C C . GLY A 1 99 ? -14.464 -12.031 35.124 1.00 73.69 99 GLY A C 1
ATOM 762 O O . GLY A 1 99 ? -15.438 -11.675 35.782 1.00 73.69 99 GLY A O 1
ATOM 763 N N . GLU A 1 100 ? -14.088 -13.307 35.043 1.00 78.12 100 GLU A N 1
ATOM 764 C CA . GLU A 1 100 ? -14.762 -14.414 35.725 1.00 78.12 100 GLU A CA 1
ATOM 765 C C . GLU A 1 100 ? -14.623 -14.306 37.246 1.00 78.12 100 GLU A C 1
ATOM 767 O O . GLU A 1 100 ? -15.618 -14.477 37.951 1.00 78.12 100 GLU A O 1
ATOM 772 N N . GLU A 1 101 ? -13.447 -13.957 37.774 1.00 76.31 101 GLU A N 1
ATOM 773 C CA . GLU A 1 101 ? -13.248 -13.691 39.201 1.00 76.31 101 GLU A CA 1
ATOM 774 C C . GLU A 1 101 ? -14.055 -12.482 39.669 1.00 76.31 101 GLU A C 1
ATOM 776 O O . GLU A 1 101 ? -14.716 -12.557 40.706 1.00 76.31 101 GLU A O 1
ATOM 781 N N . PHE A 1 102 ? -14.064 -11.385 38.907 1.00 76.12 102 PHE A N 1
ATOM 782 C CA . PHE A 1 102 ? -14.869 -10.204 39.214 1.00 76.12 102 PHE A CA 1
ATOM 783 C C . PHE A 1 102 ? -16.366 -10.528 39.196 1.00 76.12 102 PHE A C 1
ATOM 785 O O . PHE A 1 102 ? -17.088 -10.189 40.137 1.00 76.12 102 PHE A O 1
ATOM 792 N N . GLN A 1 103 ? -16.832 -11.248 38.176 1.00 69.44 103 GLN A N 1
ATOM 793 C CA . GLN A 1 103 ? -18.214 -11.698 38.066 1.00 69.44 103 GLN A CA 1
ATOM 794 C C . GLN A 1 103 ? -18.576 -12.670 39.195 1.00 69.44 103 GLN A C 1
ATOM 796 O O . GLN A 1 103 ? -19.666 -12.570 39.757 1.00 69.44 103 GLN A O 1
ATOM 801 N N . LYS A 1 104 ? -17.680 -13.575 39.599 1.00 71.44 104 LYS A N 1
ATOM 802 C CA . LYS A 1 104 ? -17.888 -14.427 40.778 1.00 71.44 104 LYS A CA 1
ATOM 803 C C . LYS A 1 104 ? -17.979 -13.592 42.044 1.00 71.44 104 LYS A C 1
ATOM 805 O O . LYS A 1 104 ? -18.901 -13.801 42.826 1.00 71.44 104 LYS A O 1
ATOM 810 N N . LYS A 1 105 ? -17.077 -12.632 42.250 1.00 69.31 105 LYS A N 1
ATOM 811 C CA . LYS A 1 105 ? -17.064 -11.766 43.438 1.00 69.31 105 LYS A CA 1
ATOM 812 C C . LYS A 1 105 ? -18.328 -10.915 43.533 1.00 69.31 105 LYS A C 1
ATOM 814 O O . LYS A 1 105 ? -18.885 -10.788 44.622 1.00 69.31 105 LYS A O 1
ATOM 819 N N . ILE A 1 106 ? -18.825 -10.401 42.405 1.00 64.31 106 ILE A N 1
ATOM 820 C CA . ILE A 1 106 ? -20.074 -9.632 42.355 1.00 64.31 106 ILE A CA 1
ATOM 821 C C . ILE A 1 106 ? -21.297 -10.530 42.557 1.00 64.31 106 ILE A C 1
ATOM 823 O O . ILE A 1 106 ? -22.182 -10.178 43.329 1.00 64.31 106 ILE A O 1
ATOM 827 N N . SER A 1 107 ? -21.312 -11.724 41.956 1.00 59.03 107 SER A N 1
ATOM 828 C CA . SER A 1 107 ? -22.421 -12.680 42.089 1.00 59.03 107 SER A CA 1
ATOM 829 C C . SER A 1 107 ? -22.518 -13.229 43.512 1.00 59.03 107 SER A C 1
ATOM 831 O O . SER A 1 107 ? -23.604 -13.296 44.074 1.00 59.03 107 SER A O 1
ATOM 833 N N . SER A 1 108 ? -21.376 -13.526 44.137 1.00 54.56 108 SER A N 1
ATOM 834 C CA . SER A 1 108 ? -21.300 -14.038 45.514 1.00 54.56 108 SER A CA 1
ATOM 835 C C . SER A 1 108 ? -21.633 -12.967 46.559 1.00 54.56 108 SER A C 1
ATOM 837 O O . SER A 1 108 ? -22.041 -13.286 47.672 1.00 54.56 108 SER A O 1
ATOM 839 N N . SER A 1 109 ? -21.472 -11.686 46.211 1.00 52.84 109 SER A N 1
ATOM 840 C CA . SER A 1 109 ? -21.850 -10.555 47.071 1.00 52.84 109 SER A CA 1
ATOM 841 C C . SER A 1 109 ? -23.336 -10.185 46.952 1.00 52.84 109 SER A C 1
ATOM 843 O O . SER A 1 109 ? -23.846 -9.444 47.791 1.00 52.84 109 SER A O 1
ATOM 845 N N . ASN A 1 110 ? -24.043 -10.705 45.942 1.00 48.78 110 ASN A N 1
ATOM 846 C CA . ASN A 1 110 ? -25.426 -10.332 45.637 1.00 48.78 110 ASN A CA 1
ATOM 847 C C . ASN A 1 110 ? -26.478 -11.124 46.441 1.00 48.78 110 ASN A C 1
ATOM 849 O O . ASN A 1 110 ? -27.623 -10.689 46.530 1.00 48.78 110 ASN A O 1
ATOM 853 N N . ASP A 1 111 ? -26.099 -12.231 47.090 1.00 52.03 111 ASP A N 1
ATOM 854 C CA . ASP A 1 111 ? -27.001 -13.028 47.944 1.00 52.03 111 ASP A CA 1
ATOM 855 C C . ASP A 1 111 ? -27.356 -12.337 49.279 1.00 52.03 111 ASP A C 1
ATOM 857 O O . ASP A 1 111 ? -28.321 -12.702 49.947 1.00 52.03 111 ASP A O 1
ATOM 861 N N . LYS A 1 112 ? -26.605 -11.302 49.688 1.00 48.53 112 LYS A N 1
ATOM 862 C CA . LYS A 1 112 ? -26.813 -10.599 50.973 1.00 48.53 112 LYS A CA 1
ATOM 863 C C . LYS A 1 112 ? -27.422 -9.200 50.859 1.00 48.53 112 LYS A C 1
ATOM 865 O O . LYS A 1 112 ? -27.664 -8.572 51.887 1.00 48.53 112 LYS A O 1
ATOM 870 N N . GLN A 1 113 ? -27.701 -8.699 49.654 1.00 48.47 113 GLN A N 1
ATOM 871 C CA . GLN A 1 113 ? -28.323 -7.382 49.461 1.00 48.47 113 GLN A CA 1
ATOM 872 C C . GLN A 1 113 ? -29.653 -7.475 48.715 1.00 48.47 113 GLN A C 1
ATOM 874 O O . GLN A 1 113 ? -29.853 -6.979 47.608 1.00 48.47 113 GLN A O 1
ATOM 879 N N . THR A 1 114 ? -30.630 -8.046 49.405 1.00 51.28 114 THR A N 1
ATOM 880 C CA . THR A 1 114 ? -32.047 -7.776 49.178 1.00 51.28 114 THR A CA 1
ATOM 881 C C . THR A 1 114 ? -32.306 -6.255 49.186 1.00 51.28 114 THR A C 1
ATOM 883 O O . THR A 1 114 ? -32.393 -5.688 50.273 1.00 51.28 114 THR A O 1
ATOM 886 N N . LYS A 1 115 ? -32.403 -5.591 48.015 1.00 52.56 115 LYS A N 1
ATOM 887 C CA . LYS A 1 115 ? -33.176 -4.342 47.717 1.00 52.56 115 LYS A CA 1
ATOM 888 C C . LYS A 1 115 ? -32.568 -3.364 46.702 1.00 52.56 115 LYS A C 1
ATOM 890 O O . LYS A 1 115 ? -33.208 -2.348 46.435 1.00 52.56 115 LYS A O 1
ATOM 895 N N . VAL A 1 116 ? -31.419 -3.608 46.081 1.00 54.50 116 VAL A N 1
ATOM 896 C CA . VAL A 1 116 ? -30.969 -2.708 45.001 1.00 54.50 116 VAL A CA 1
ATOM 897 C C . VAL A 1 116 ? -31.440 -3.286 43.674 1.00 54.50 116 VAL A C 1
ATOM 899 O O . VAL A 1 116 ? -31.010 -4.367 43.287 1.00 54.50 116 VAL A O 1
ATOM 902 N N . LYS A 1 117 ? -32.384 -2.604 43.006 1.00 51.19 117 LYS A N 1
ATOM 903 C CA . LYS A 1 117 ? -32.855 -2.958 41.656 1.00 51.19 117 LYS A CA 1
ATOM 904 C C . LYS A 1 117 ? -31.632 -3.105 40.746 1.00 51.19 117 LYS A C 1
ATOM 906 O O . LYS A 1 117 ? -31.029 -2.104 40.368 1.00 51.19 117 LYS A O 1
ATOM 911 N N . GLY A 1 118 ? -31.242 -4.349 40.485 1.00 49.59 118 GLY A N 1
ATOM 912 C CA . GLY A 1 118 ? -30.021 -4.680 39.764 1.00 49.59 118 GLY A CA 1
ATOM 913 C C . GLY A 1 118 ? -30.056 -4.212 38.313 1.00 49.59 118 GLY A C 1
ATOM 914 O O . GLY A 1 118 ? -31.096 -3.819 37.787 1.00 49.59 118 GLY A O 1
ATOM 915 N N . VAL A 1 119 ? -28.902 -4.304 37.658 1.00 54.56 119 VAL A N 1
ATOM 916 C CA . VAL A 1 119 ? -28.640 -3.881 36.270 1.00 54.56 119 VAL A CA 1
ATOM 917 C C . VAL A 1 119 ? -29.656 -4.426 35.248 1.00 54.56 119 VAL A C 1
ATOM 919 O O . VAL A 1 119 ? -29.872 -3.790 34.226 1.00 54.56 119 VAL A O 1
ATOM 922 N N . GLY A 1 120 ? -30.371 -5.520 35.540 1.00 53.59 120 GLY A N 1
ATOM 923 C CA . GLY A 1 120 ? -31.485 -6.010 34.710 1.00 53.59 120 GLY A CA 1
ATOM 924 C C . GLY A 1 120 ? -32.719 -5.091 34.651 1.00 53.59 120 GLY A C 1
ATOM 925 O O . GLY A 1 120 ? -33.570 -5.262 33.786 1.00 53.59 120 GLY A O 1
ATOM 926 N N . ASN A 1 121 ? -32.824 -4.100 35.542 1.00 55.50 121 ASN A N 1
ATOM 927 C CA . ASN A 1 121 ? -33.862 -3.065 35.523 1.00 55.50 121 ASN A CA 1
ATOM 928 C C . ASN A 1 121 ? -33.376 -1.734 34.926 1.00 55.50 121 ASN A C 1
ATOM 930 O O . ASN A 1 121 ? -34.165 -0.786 34.838 1.00 55.50 121 ASN A O 1
ATOM 934 N N . ILE A 1 122 ? -32.101 -1.638 34.532 1.00 59.59 122 ILE A N 1
ATOM 935 C CA . ILE A 1 122 ? -31.608 -0.517 33.734 1.00 59.59 122 ILE A CA 1
ATOM 936 C C . ILE A 1 122 ? -32.126 -0.755 32.322 1.00 59.59 122 ILE A C 1
ATOM 938 O O . ILE A 1 122 ? -31.678 -1.670 31.640 1.00 59.59 122 ILE A O 1
ATOM 942 N N . LYS A 1 123 ? -33.109 0.055 31.916 1.00 61.50 123 LYS A N 1
ATOM 943 C CA . LYS A 1 123 ? -33.635 0.073 30.548 1.00 61.50 123 LYS A CA 1
ATOM 944 C C . LYS A 1 123 ? -32.461 0.119 29.570 1.00 61.50 123 LYS A C 1
ATOM 946 O O . LYS A 1 123 ? -31.716 1.100 29.567 1.00 61.50 123 LYS A O 1
ATOM 951 N N . GLY A 1 124 ? -32.282 -0.946 28.792 1.00 58.84 124 GLY A N 1
ATOM 952 C CA . GLY A 1 124 ? -31.232 -1.018 27.783 1.00 58.84 124 GLY A CA 1
ATOM 953 C C . GLY A 1 124 ? -31.510 -0.034 26.651 1.00 58.84 124 GLY A C 1
ATOM 954 O O . GLY A 1 124 ? -32.597 0.534 26.566 1.00 58.84 124 GLY A O 1
ATOM 955 N N . ALA A 1 125 ? -30.557 0.149 25.734 1.00 62.03 125 ALA A N 1
ATOM 956 C CA . ALA A 1 125 ? -30.752 1.016 24.566 1.00 62.03 125 ALA A CA 1
ATOM 957 C C . ALA A 1 125 ? -32.028 0.665 23.765 1.00 62.03 125 ALA A C 1
ATOM 959 O O . ALA A 1 125 ? -32.658 1.548 23.194 1.00 62.03 125 ALA A O 1
ATOM 960 N N . SER A 1 126 ? -32.446 -0.603 23.800 1.00 63.53 126 SER A N 1
ATOM 961 C CA . SER A 1 126 ? -33.679 -1.115 23.190 1.00 63.53 126 SER A CA 1
ATOM 962 C C . SER A 1 126 ? -34.967 -0.748 23.949 1.00 63.53 126 SER A C 1
ATOM 964 O O . SER A 1 126 ? -36.037 -0.706 23.350 1.00 63.53 126 SER A O 1
ATOM 966 N N . ASP A 1 127 ? -34.879 -0.470 25.253 1.00 69.50 127 ASP A N 1
ATOM 967 C CA . ASP A 1 127 ? -36.003 -0.055 26.111 1.00 69.50 127 ASP A CA 1
ATOM 968 C C . ASP A 1 127 ? -36.153 1.473 26.185 1.00 69.50 127 ASP A C 1
ATOM 970 O O . ASP A 1 127 ? -37.149 2.002 26.702 1.00 69.50 127 ASP A O 1
ATOM 974 N N . ILE A 1 128 ? -35.146 2.203 25.696 1.00 74.81 128 ILE A N 1
ATOM 975 C CA . ILE A 1 128 ? -35.227 3.642 25.483 1.00 74.81 128 ILE A CA 1
ATOM 976 C C . ILE A 1 128 ? -36.142 3.849 24.282 1.00 74.81 128 ILE A C 1
ATOM 978 O O . ILE A 1 128 ? -35.835 3.463 23.156 1.00 74.81 128 ILE A O 1
ATOM 982 N N . LYS A 1 129 ? -37.299 4.468 24.524 1.00 71.81 129 LYS A N 1
ATOM 983 C CA . LYS A 1 129 ? -38.185 4.877 23.437 1.00 71.81 129 LYS A CA 1
ATOM 984 C C . LYS A 1 129 ? -37.391 5.762 22.476 1.00 71.81 129 LYS A C 1
ATOM 986 O O . LYS A 1 129 ? -36.928 6.829 22.868 1.00 71.81 129 LYS A O 1
ATOM 991 N N . SER A 1 130 ? -37.253 5.299 21.236 1.00 61.91 130 SER A N 1
ATOM 992 C CA . SER A 1 130 ? -36.735 6.089 20.116 1.00 61.91 130 SER A CA 1
ATOM 993 C C . SER A 1 130 ? -37.480 7.424 20.006 1.00 61.91 130 SER A C 1
ATOM 995 O O . SER A 1 130 ? -38.628 7.520 20.442 1.00 61.91 130 SER A O 1
ATOM 997 N N . SER A 1 131 ? -36.864 8.438 19.395 1.00 66.56 131 SER A N 1
ATOM 998 C CA . SER A 1 131 ? -37.492 9.742 19.134 1.00 66.56 131 SER A CA 1
ATOM 999 C C . SER A 1 131 ? -38.841 9.626 18.414 1.00 66.56 131 SER A C 1
ATOM 1001 O O . SER A 1 131 ? -39.724 10.439 18.660 1.00 66.56 131 SER A O 1
ATOM 1003 N N . PHE A 1 132 ? -39.040 8.572 17.617 1.00 69.38 132 PHE A N 1
ATOM 1004 C CA . PHE A 1 132 ? -40.315 8.248 16.965 1.00 69.38 132 PHE A CA 1
ATOM 1005 C C . PHE A 1 132 ? -41.400 7.704 17.915 1.00 69.38 132 PHE A C 1
ATOM 1007 O O . PHE A 1 132 ? -42.579 7.760 17.594 1.00 69.38 132 PHE A O 1
ATOM 1014 N N . ASN A 1 133 ? -41.013 7.179 19.081 1.00 75.00 133 ASN A N 1
ATOM 1015 C CA . ASN A 1 133 ? -41.902 6.637 20.118 1.00 75.00 133 ASN A CA 1
ATOM 1016 C C . ASN A 1 133 ? -42.065 7.592 21.318 1.00 75.00 133 ASN A C 1
ATOM 1018 O O . ASN A 1 133 ? -42.735 7.255 22.305 1.00 75.00 133 ASN A O 1
ATOM 1022 N N . ILE A 1 134 ? -41.428 8.766 21.272 1.00 80.44 134 ILE A N 1
ATOM 1023 C CA . ILE A 1 134 ? -41.726 9.874 22.178 1.00 80.44 134 ILE A CA 1
ATOM 1024 C C . ILE A 1 134 ? -43.041 10.481 21.698 1.00 80.44 134 ILE A C 1
ATOM 1026 O O . ILE A 1 134 ? -43.186 10.795 20.522 1.00 80.44 134 ILE A O 1
ATOM 1030 N N . LYS A 1 135 ? -44.003 10.630 22.613 1.00 81.62 135 LYS A N 1
ATOM 1031 C CA . LYS A 1 135 ? -45.287 11.260 22.294 1.00 81.62 135 LYS A CA 1
ATOM 1032 C C . LYS A 1 135 ? -45.049 12.626 21.659 1.00 81.62 135 LYS A C 1
ATOM 1034 O O . LYS A 1 135 ? -44.349 13.457 22.241 1.00 81.62 135 LYS A O 1
ATOM 1039 N N . SER A 1 136 ? -45.650 12.844 20.499 1.00 73.25 136 SER A N 1
ATOM 1040 C CA . SER A 1 136 ? -45.642 14.139 19.821 1.00 73.25 136 SER A CA 1
ATOM 1041 C C . SER A 1 136 ? -46.417 15.184 20.630 1.00 73.25 136 SER A C 1
ATOM 1043 O O . SER A 1 136 ? -47.224 14.835 21.494 1.00 73.25 136 SER A O 1
ATOM 1045 N N . SER A 1 137 ? -46.217 16.474 20.349 1.00 76.31 137 SER A N 1
ATOM 1046 C CA . SER A 1 137 ? -46.949 17.563 21.019 1.00 76.31 137 SER A CA 1
ATOM 1047 C C . SER A 1 137 ? -48.471 17.427 20.902 1.00 76.31 137 SER A C 1
ATOM 1049 O O . SER A 1 137 ? -49.193 17.836 21.805 1.00 76.31 137 SER A O 1
ATOM 1051 N N . THR A 1 138 ? -48.950 16.784 19.837 1.00 78.56 138 THR A N 1
ATOM 1052 C CA . THR A 1 138 ? -50.362 16.461 19.601 1.00 78.56 138 THR A CA 1
ATOM 1053 C C . THR A 1 138 ? -50.886 15.290 20.441 1.00 78.56 138 THR A C 1
ATOM 1055 O O . THR A 1 138 ? -52.092 15.148 20.601 1.00 78.56 138 THR A O 1
ATOM 1058 N N . GLU A 1 139 ? -50.007 14.456 21.003 1.00 81.19 139 GLU A N 1
ATOM 1059 C CA . GLU A 1 139 ? -50.348 13.291 21.840 1.00 81.19 139 GLU A CA 1
ATOM 1060 C C . GLU A 1 139 ? -50.058 13.512 23.336 1.00 81.19 139 GLU A C 1
ATOM 1062 O O . GLU A 1 139 ? -50.309 12.637 24.183 1.00 81.19 139 GLU A O 1
ATOM 1067 N N . ILE A 1 140 ? -49.500 14.676 23.679 1.00 85.00 140 ILE A N 1
ATOM 1068 C CA . ILE A 1 140 ? -49.395 15.148 25.058 1.00 85.00 140 ILE A CA 1
ATOM 1069 C C . ILE A 1 140 ? -50.807 15.509 25.527 1.00 85.00 140 ILE A C 1
ATOM 1071 O O . ILE A 1 140 ? -51.560 16.188 24.834 1.00 85.00 140 ILE A O 1
ATOM 1075 N N . LYS A 1 141 ? -51.186 15.031 26.716 1.00 85.62 141 LYS A N 1
ATOM 1076 C CA . LYS A 1 141 ? -52.493 15.349 27.303 1.00 85.62 141 LYS A CA 1
ATOM 1077 C C . LYS A 1 141 ? -52.631 16.866 27.463 1.00 85.62 141 LYS A C 1
ATOM 1079 O O . LYS A 1 141 ? -51.726 17.491 28.014 1.00 85.62 141 LYS A O 1
ATOM 1084 N N . SER A 1 142 ? -53.762 17.428 27.036 1.00 79.75 142 SER A N 1
ATOM 1085 C CA . SER A 1 142 ? -54.095 18.832 27.302 1.00 79.75 142 SER A CA 1
ATOM 1086 C C . SER A 1 142 ? -54.240 19.081 28.804 1.00 79.75 142 SER A C 1
ATOM 1088 O O . SER A 1 142 ? -54.493 18.148 29.569 1.00 79.75 142 SER A O 1
ATOM 1090 N N . SER A 1 143 ? -54.102 20.339 29.224 1.00 79.12 143 SER A N 1
ATOM 1091 C CA . SER A 1 143 ? -54.244 20.773 30.623 1.00 79.12 143 SER A CA 1
ATOM 1092 C C . SER A 1 143 ? -55.552 20.310 31.271 1.00 79.12 143 SER A C 1
ATOM 1094 O O . SER A 1 143 ? -55.558 19.958 32.444 1.00 79.12 143 SER A O 1
ATOM 1096 N N . GLU A 1 144 ? -56.630 20.233 30.496 1.00 79.44 144 GLU A N 1
ATOM 1097 C CA . GLU A 1 144 ? -57.949 19.743 30.922 1.00 79.44 144 GLU A CA 1
ATOM 1098 C C . GLU A 1 144 ? -57.970 18.233 31.221 1.00 79.44 144 GLU A C 1
ATOM 1100 O O . GLU A 1 144 ? -58.778 17.767 32.016 1.00 79.44 144 GLU A O 1
ATOM 1105 N N . ASN A 1 145 ? -57.066 17.460 30.609 1.00 82.81 145 ASN A N 1
ATOM 1106 C CA . ASN A 1 145 ? -56.959 16.002 30.743 1.00 82.81 145 ASN A CA 1
ATOM 1107 C C . ASN A 1 145 ? -55.826 15.558 31.691 1.00 82.81 145 ASN A C 1
ATOM 1109 O O . ASN A 1 145 ? -55.537 14.357 31.825 1.00 82.81 145 ASN A O 1
ATOM 1113 N N . ILE A 1 146 ? -55.142 16.512 32.328 1.00 86.62 146 ILE A N 1
ATOM 1114 C CA . ILE A 1 146 ? -54.175 16.253 33.395 1.00 86.62 146 ILE A CA 1
ATOM 1115 C C . ILE A 1 146 ? -54.958 16.068 34.698 1.00 86.62 146 ILE A C 1
ATOM 1117 O O . ILE A 1 146 ? -55.827 16.867 35.027 1.00 86.62 146 ILE A O 1
ATOM 1121 N N . LYS A 1 147 ? -54.646 15.004 35.449 1.00 86.62 147 LYS A N 1
ATOM 1122 C CA . LYS A 1 147 ? -55.270 14.758 36.758 1.00 86.62 147 LYS A CA 1
ATOM 1123 C C . LYS A 1 147 ? -55.050 15.968 37.665 1.00 86.62 147 LYS A C 1
ATOM 1125 O O . LYS A 1 147 ? -53.906 16.382 37.855 1.00 86.62 147 LYS A O 1
ATOM 1130 N N . SER A 1 148 ? -56.127 16.502 38.228 1.00 79.44 148 SER A N 1
ATOM 1131 C CA . SER A 1 148 ? -56.059 17.616 39.166 1.00 79.44 148 SER A CA 1
ATOM 1132 C C . SER A 1 148 ? -55.661 17.125 40.558 1.00 79.44 148 SER A C 1
ATOM 1134 O O . SER A 1 148 ? -55.719 15.931 40.857 1.00 79.44 148 SER A O 1
ATOM 1136 N N . SER A 1 149 ? -55.299 18.047 41.450 1.00 77.31 149 SER A N 1
ATOM 1137 C CA . SER A 1 149 ? -55.005 17.728 42.854 1.00 77.31 149 SER A CA 1
ATOM 1138 C C . SER A 1 149 ? -56.171 17.054 43.585 1.00 77.31 149 SER A C 1
ATOM 1140 O O . SER A 1 149 ? -55.937 16.335 44.550 1.00 77.31 149 SER A O 1
ATOM 1142 N N . LYS A 1 150 ? -57.409 17.230 43.106 1.00 77.81 150 LYS A N 1
ATOM 1143 C CA . LYS A 1 150 ? -58.610 16.573 43.644 1.00 77.81 150 LYS A CA 1
ATOM 1144 C C . LYS A 1 150 ? -58.721 15.099 43.226 1.00 77.81 150 LYS A C 1
ATOM 1146 O O . LYS A 1 150 ? -59.361 14.324 43.925 1.00 77.81 150 LYS A O 1
ATOM 1151 N N . ASP A 1 151 ? -58.079 14.708 42.122 1.00 80.75 151 ASP A N 1
ATOM 1152 C CA . ASP A 1 151 ? -58.090 13.338 41.577 1.00 80.75 151 ASP A CA 1
ATOM 1153 C C . ASP A 1 151 ? -56.946 12.466 42.124 1.00 80.75 151 ASP A C 1
ATOM 1155 O O . ASP A 1 151 ? -56.883 11.255 41.876 1.00 80.75 151 ASP A O 1
ATOM 1159 N N . ILE A 1 152 ? -56.001 13.078 42.842 1.00 84.06 152 ILE A N 1
ATOM 1160 C CA . ILE A 1 152 ? -54.923 12.376 43.530 1.00 84.06 152 ILE A CA 1
ATOM 1161 C C . ILE A 1 152 ? -55.513 11.834 44.831 1.00 84.06 152 ILE A C 1
ATOM 1163 O O . ILE A 1 152 ? -55.867 12.599 45.722 1.00 84.06 152 ILE A O 1
ATOM 1167 N N . LYS A 1 153 ? -55.627 10.506 44.956 1.00 79.25 153 LYS A N 1
ATOM 1168 C CA . LYS A 1 153 ? -56.004 9.887 46.232 1.00 79.25 153 LYS A CA 1
ATOM 1169 C C . LYS A 1 153 ? -54.950 10.246 47.280 1.00 79.25 153 LYS A C 1
ATOM 1171 O O . LYS A 1 153 ? -53.846 9.705 47.242 1.00 79.25 153 LYS A O 1
ATOM 1176 N N . THR A 1 154 ? -55.296 11.136 48.204 1.00 74.06 154 THR A N 1
ATOM 1177 C CA . THR A 1 154 ? -54.508 11.387 49.409 1.00 74.06 154 THR A CA 1
ATOM 1178 C C . THR A 1 154 ? -54.520 10.114 50.241 1.00 74.06 154 THR A C 1
ATOM 1180 O O . THR A 1 154 ? -55.547 9.735 50.799 1.00 74.06 154 THR A O 1
ATOM 1183 N N . ILE A 1 155 ? -53.389 9.418 50.289 1.00 72.31 155 ILE A N 1
ATOM 1184 C CA . ILE A 1 155 ? -53.181 8.364 51.276 1.00 72.31 155 ILE A CA 1
ATOM 1185 C C . ILE A 1 155 ? -52.790 9.101 52.558 1.00 72.31 155 ILE A C 1
ATOM 1187 O O . ILE A 1 155 ? -51.638 9.500 52.706 1.00 72.31 155 ILE A O 1
ATOM 1191 N N . CYS A 1 156 ? -53.764 9.385 53.425 1.00 60.09 156 CYS A N 1
ATOM 1192 C CA . CYS A 1 156 ? -53.469 9.820 54.789 1.00 60.09 156 CYS A CA 1
ATOM 1193 C C . CYS A 1 156 ? -52.939 8.612 55.570 1.00 60.09 156 CYS A C 1
ATOM 1195 O O . CYS A 1 156 ? -53.580 7.558 55.556 1.00 60.09 156 CYS A O 1
ATOM 1197 N N . SER A 1 157 ? -51.768 8.773 56.189 1.00 50.75 157 SER A N 1
ATOM 1198 C CA . SER A 1 157 ? -51.205 7.834 57.168 1.00 50.75 157 SER A CA 1
ATOM 1199 C C . SER A 1 157 ? -51.905 7.942 58.515 1.00 50.75 157 SER A C 1
ATOM 1201 O O . SER A 1 157 ? -52.344 9.067 58.850 1.00 50.75 157 SER A O 1
#

Secondary structure (DSSP, 8-state):
--HHHHHHHHHHHHHHHHHS-HHHHHHHHHHHHHHHHHHHHHHHHHHHHHHHHHHHHHHHHHHHHHHHHHHHHHHHHHHHHHHHHHHHHHHHHHHHHHHHHHHHHHHHHGGG-TTS--GGGS--TTTS--GGGSPPTTTSPPGGGSPPTTTS-----

Foldseek 3Di:
DDPVVVVVVVVVVVVCLVPDPPVVNVVVVVVVVVVVVVVVVVVVCVVVVVVVVVVVVVVVVVVVVVVVVVVVVVVVVVVVVVVVVVVVVVVVVVVVVVVVVVVCVVVVVVVPDPDDPDPVPVQPPVNPQDPVRPQDPVRPDDPVRDQDPVNPPPPDD

Radius of gyration: 50.34 Å; chains: 1; bounding box: 107×38×124 Å

Sequence (157 aa):
MSKPVKKAVGKMAKKAYDHAPEPVKEKVKDTLKEKAKETFVNSVEDGLQSKANEASEKLENAKEKNADNVHTKAEEAKEKVQDVLLSVREKLGNAKEAGEEFQKKISSSNDKQTKVKGVGNIKGASDIKSSFNIKSSTEIKSSENIKSSKDIKTICS

pLDDT: mean 71.41, std 9.25, range [48.47, 86.62]